Protein AF-C3YJV6-F1 (afdb_monomer_lite)

pLDDT: mean 82.05, std 10.76, range [54.59, 92.5]

Radius of gyration: 12.88 Å; chains: 1; bounding box: 31×22×34 Å

Structure (mmCIF, N/CA/C/O backbone):
data_AF-C3YJV6-F1
#
_entry.id   AF-C3YJV6-F1
#
loop_
_atom_site.group_PDB
_atom_site.id
_atom_site.type_symbol
_atom_site.label_atom_id
_atom_site.label_alt_id
_atom_site.label_comp_id
_atom_site.label_asym_id
_atom_site.label_entity_id
_atom_site.label_seq_id
_atom_site.pdbx_PDB_ins_code
_atom_site.Cartn_x
_atom_site.Cartn_y
_atom_site.Cartn_z
_atom_site.occupancy
_atom_site.B_iso_or_equiv
_atom_site.auth_seq_id
_atom_site.auth_comp_id
_atom_site.auth_asym_id
_atom_site.auth_atom_id
_atom_site.pdbx_PDB_model_num
ATOM 1 N N . ASP A 1 1 ? -15.296 3.755 12.309 1.00 64.94 1 ASP A N 1
ATOM 2 C CA . ASP A 1 1 ? -14.005 3.368 11.742 1.00 64.94 1 ASP A CA 1
ATOM 3 C C . ASP A 1 1 ? -13.352 4.607 11.176 1.00 64.94 1 ASP A C 1
ATOM 5 O O . ASP A 1 1 ? -14.083 5.444 10.650 1.00 64.94 1 ASP A O 1
ATOM 9 N N . VAL A 1 2 ? -12.057 4.796 11.398 1.00 78.88 2 VAL A N 1
ATOM 10 C CA . VAL A 1 2 ? -11.312 5.914 10.803 1.00 78.88 2 VAL A CA 1
ATOM 11 C C . VAL A 1 2 ? -10.777 5.432 9.458 1.00 78.88 2 VAL A C 1
ATOM 13 O O . VAL A 1 2 ? -10.519 4.251 9.311 1.00 78.88 2 VAL A O 1
ATOM 16 N N . ASP A 1 3 ? -10.682 6.312 8.463 1.00 78.75 3 ASP A N 1
ATOM 17 C CA . ASP A 1 3 ? -10.093 5.947 7.174 1.00 78.75 3 ASP A CA 1
ATOM 18 C C . ASP A 1 3 ? -8.642 6.404 7.108 1.00 78.75 3 ASP A C 1
ATOM 20 O O . ASP A 1 3 ? -8.341 7.527 6.699 1.00 78.75 3 ASP A O 1
ATOM 24 N N . GLU A 1 4 ? -7.728 5.550 7.561 1.00 83.25 4 GLU A N 1
ATOM 25 C CA . GLU A 1 4 ? -6.298 5.853 7.595 1.00 83.25 4 GLU A CA 1
ATOM 26 C C . GLU A 1 4 ? -5.734 6.125 6.193 1.00 83.25 4 GLU A C 1
ATOM 28 O O . GLU A 1 4 ? -4.780 6.899 6.072 1.00 83.25 4 GLU A O 1
ATOM 33 N N . CYS A 1 5 ? -6.355 5.568 5.143 1.00 84.19 5 CYS A N 1
ATOM 34 C CA . CYS A 1 5 ? -5.998 5.836 3.751 1.00 84.19 5 CYS A CA 1
ATOM 35 C C . CYS A 1 5 ? -6.375 7.266 3.337 1.00 84.19 5 CYS A C 1
ATOM 37 O O . CYS A 1 5 ? -5.597 7.941 2.665 1.00 84.19 5 CYS A O 1
ATOM 39 N N . TRP A 1 6 ? -7.547 7.759 3.748 1.00 81.00 6 TRP A N 1
ATOM 40 C CA . TRP A 1 6 ? -8.000 9.120 3.437 1.00 81.00 6 TRP A CA 1
ATOM 41 C C . TRP A 1 6 ? -7.255 10.193 4.236 1.00 81.00 6 TRP A C 1
ATOM 43 O O . TRP A 1 6 ? -6.977 11.279 3.728 1.00 81.00 6 TRP A O 1
ATOM 53 N N . TYR A 1 7 ? -6.917 9.895 5.490 1.00 78.88 7 TYR A N 1
ATOM 54 C CA . TYR A 1 7 ? -6.168 10.813 6.350 1.00 78.88 7 TYR A CA 1
ATOM 55 C C . TYR A 1 7 ? -4.668 10.865 6.029 1.00 78.88 7 TYR A C 1
ATOM 57 O O . TYR A 1 7 ? -3.968 11.714 6.580 1.00 78.88 7 TYR A O 1
ATOM 65 N N . GLY A 1 8 ? -4.166 9.984 5.154 1.00 70.06 8 GLY A N 1
ATOM 66 C CA . GLY A 1 8 ? -2.735 9.876 4.861 1.00 70.06 8 GLY A CA 1
ATOM 67 C C . GLY A 1 8 ? -1.913 9.382 6.057 1.00 70.06 8 GLY A C 1
ATOM 68 O O . GLY A 1 8 ? -0.705 9.588 6.102 1.00 70.06 8 GLY A O 1
ATOM 69 N N . SER A 1 9 ? -2.566 8.748 7.037 1.00 73.44 9 SER A N 1
ATOM 70 C CA . SER A 1 9 ? -1.920 8.067 8.168 1.00 73.44 9 SER A CA 1
ATOM 71 C C . SER A 1 9 ? -1.585 6.608 7.856 1.00 73.44 9 SER A C 1
ATOM 73 O O . SER A 1 9 ? -1.050 5.904 8.710 1.00 73.44 9 SER A O 1
ATOM 75 N N . SER A 1 10 ? -1.907 6.137 6.653 1.00 75.62 10 SER A N 1
ATOM 76 C CA . SER A 1 10 ? -1.519 4.823 6.175 1.00 75.62 10 SER A CA 1
ATOM 77 C C . SER A 1 10 ? -0.014 4.777 5.916 1.00 75.62 10 SER A C 1
ATOM 79 O O . SER A 1 10 ? 0.477 5.449 5.012 1.00 75.62 10 SER A O 1
ATOM 81 N N . ASP A 1 11 ? 0.701 3.944 6.667 1.00 85.81 11 ASP A N 1
ATOM 82 C CA . ASP A 1 11 ? 2.149 3.704 6.535 1.00 85.81 11 ASP A CA 1
ATOM 83 C C . ASP A 1 11 ? 2.466 2.798 5.317 1.00 85.81 11 ASP A C 1
ATOM 85 O O . ASP A 1 11 ? 3.256 1.853 5.386 1.00 85.81 11 ASP A O 1
ATOM 89 N N . CYS A 1 12 ? 1.733 3.004 4.218 1.00 89.25 12 CYS A N 1
ATOM 90 C CA . CYS A 1 12 ? 1.861 2.255 2.974 1.00 89.25 12 CYS A CA 1
ATOM 91 C C . CYS A 1 12 ? 3.000 2.822 2.125 1.00 89.25 12 CYS A C 1
ATOM 93 O O . CYS A 1 12 ? 3.281 4.017 2.157 1.00 89.25 12 CYS A O 1
ATOM 95 N N . HIS A 1 13 ? 3.615 1.964 1.314 1.00 89.81 13 HIS A N 1
ATOM 96 C CA . HIS A 1 13 ? 4.633 2.388 0.359 1.00 89.81 13 HIS A CA 1
ATOM 97 C C . HIS A 1 13 ? 4.051 3.333 -0.705 1.00 89.81 13 HIS A C 1
ATOM 99 O O . HIS A 1 13 ? 2.898 3.170 -1.105 1.00 89.81 13 HIS A O 1
ATOM 105 N N . ASP A 1 14 ? 4.873 4.218 -1.279 1.00 88.44 14 ASP A N 1
ATOM 106 C CA . ASP A 1 14 ? 4.473 5.096 -2.398 1.00 88.44 14 ASP A CA 1
ATOM 107 C C . ASP A 1 14 ? 3.968 4.313 -3.627 1.00 88.44 14 ASP A C 1
ATOM 109 O O . ASP A 1 14 ? 3.145 4.789 -4.407 1.00 88.44 14 ASP A O 1
ATOM 113 N N . HIS A 1 15 ? 4.460 3.081 -3.788 1.00 89.69 15 HIS A N 1
ATOM 114 C CA . HIS A 1 15 ? 4.034 2.131 -4.822 1.00 89.69 15 HIS A CA 1
ATOM 115 C C . HIS A 1 15 ? 3.041 1.079 -4.305 1.00 89.69 15 HIS A C 1
ATOM 117 O O . HIS A 1 15 ? 2.971 -0.021 -4.851 1.00 89.69 15 HIS A O 1
ATOM 123 N N . ALA A 1 16 ? 2.290 1.382 -3.250 1.00 92.12 16 ALA A N 1
ATOM 124 C CA . ALA A 1 16 ? 1.226 0.536 -2.729 1.00 92.12 16 ALA A CA 1
ATOM 125 C C . ALA A 1 16 ? -0.134 1.237 -2.770 1.00 92.12 16 ALA A C 1
ATOM 127 O O . ALA A 1 16 ? -0.253 2.458 -2.713 1.00 92.12 16 ALA A O 1
ATOM 128 N N . HIS A 1 17 ? -1.182 0.427 -2.830 1.00 90.75 17 HIS A N 1
ATOM 129 C CA . HIS A 1 17 ? -2.561 0.832 -2.636 1.00 90.75 17 HIS A CA 1
ATOM 130 C C . HIS A 1 17 ? -2.971 0.566 -1.192 1.00 90.75 17 HIS A C 1
ATOM 132 O O . HIS A 1 17 ? -2.787 -0.537 -0.677 1.00 90.75 17 HIS A O 1
ATOM 138 N N . CYS A 1 18 ? -3.529 1.587 -0.549 1.00 91.19 18 CYS A N 1
ATOM 139 C CA . CYS A 1 18 ? -4.117 1.461 0.773 1.00 91.19 18 CYS A CA 1
ATOM 140 C C . CYS A 1 18 ? -5.569 0.985 0.663 1.00 91.19 18 CYS A C 1
ATOM 142 O O . CYS A 1 18 ? -6.352 1.520 -0.126 1.00 91.19 18 CYS A O 1
ATOM 144 N N . HIS A 1 19 ? -5.925 -0.004 1.476 1.00 89.69 19 HIS A N 1
ATOM 145 C CA . HIS A 1 19 ? -7.264 -0.556 1.581 1.00 89.69 19 HIS A CA 1
ATOM 146 C C . HIS A 1 19 ? -7.744 -0.477 3.028 1.00 89.69 19 HIS A C 1
ATOM 148 O O . HIS A 1 19 ? -7.269 -1.206 3.901 1.00 89.69 19 HIS A O 1
ATOM 154 N N . ASN A 1 20 ? -8.714 0.401 3.266 1.00 87.94 20 ASN A N 1
ATOM 155 C CA . ASN A 1 20 ? -9.366 0.528 4.559 1.00 87.94 20 ASN A CA 1
ATOM 156 C C . ASN A 1 20 ? -10.333 -0.650 4.802 1.00 87.94 20 ASN A C 1
ATOM 158 O O . ASN A 1 20 ? -11.054 -1.075 3.891 1.00 87.94 20 ASN A O 1
ATOM 162 N N . GLN A 1 21 ? -10.347 -1.192 6.018 1.00 86.62 21 GLN A N 1
ATOM 163 C CA . GLN A 1 21 ? -11.247 -2.245 6.475 1.00 86.62 21 GLN A CA 1
ATOM 164 C C . GLN A 1 21 ? -11.848 -1.884 7.839 1.00 86.62 21 GLN A C 1
ATOM 166 O O . GLN A 1 21 ? -11.149 -1.373 8.695 1.00 86.62 21 GLN A O 1
ATOM 171 N N . PRO A 1 22 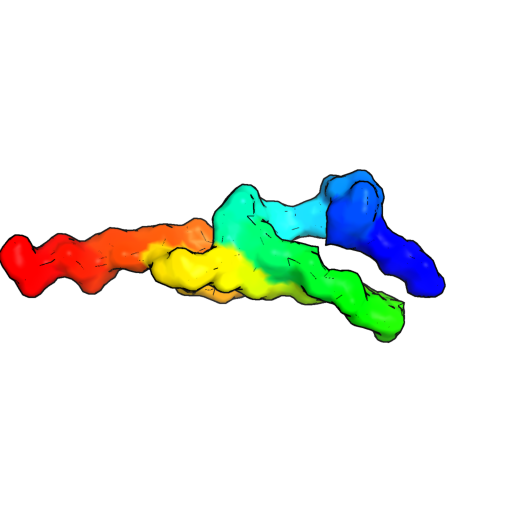? -13.100 -2.272 8.130 1.00 87.19 22 PRO A N 1
ATOM 172 C CA . PRO A 1 22 ? -13.687 -2.106 9.460 1.00 87.19 22 PRO A CA 1
ATOM 173 C C . PRO A 1 22 ? -12.771 -2.597 10.601 1.00 87.19 22 PRO A C 1
ATOM 175 O O . PRO A 1 22 ? -12.670 -3.800 10.845 1.00 87.19 22 PRO A O 1
ATOM 178 N N . GLY A 1 23 ? -12.130 -1.668 11.316 1.00 84.81 23 GLY A N 1
ATOM 179 C CA . GLY A 1 23 ? -11.220 -1.910 12.437 1.00 84.81 23 GLY A CA 1
ATOM 180 C C . GLY A 1 23 ? -9.722 -1.996 12.100 1.00 84.81 23 GLY A C 1
ATOM 181 O O . GLY A 1 23 ? -8.935 -2.202 13.027 1.00 84.81 23 GLY A O 1
ATOM 182 N N . SER A 1 24 ? -9.304 -1.878 10.833 1.00 86.94 24 SER A N 1
ATOM 183 C CA . SER A 1 24 ? -7.889 -1.874 10.421 1.00 86.94 24 SER A CA 1
ATOM 184 C C . SER A 1 24 ? -7.678 -1.400 8.974 1.00 86.94 24 SER A C 1
ATOM 186 O O . SER A 1 24 ? -8.608 -1.201 8.216 1.00 86.94 24 SER A O 1
ATOM 188 N N . TYR A 1 25 ? -6.435 -1.319 8.517 1.00 89.12 25 TYR A N 1
ATOM 189 C CA . TYR A 1 25 ? -6.128 -1.102 7.107 1.00 89.12 25 TYR A CA 1
ATOM 190 C C . TYR A 1 25 ? -5.010 -2.041 6.671 1.00 89.12 25 TYR A C 1
ATOM 192 O O . TYR A 1 25 ? -4.192 -2.494 7.477 1.00 89.12 25 TYR A O 1
ATOM 200 N N . TYR A 1 26 ? -4.962 -2.335 5.378 1.00 89.19 26 TYR A N 1
ATOM 201 C CA . TYR A 1 26 ? -3.872 -3.095 4.783 1.00 89.19 26 TYR A CA 1
ATOM 202 C C . TYR A 1 26 ? -3.404 -2.434 3.492 1.00 89.19 26 TYR A C 1
ATOM 204 O O . TYR A 1 26 ? -4.158 -1.741 2.810 1.00 89.19 26 TYR A O 1
A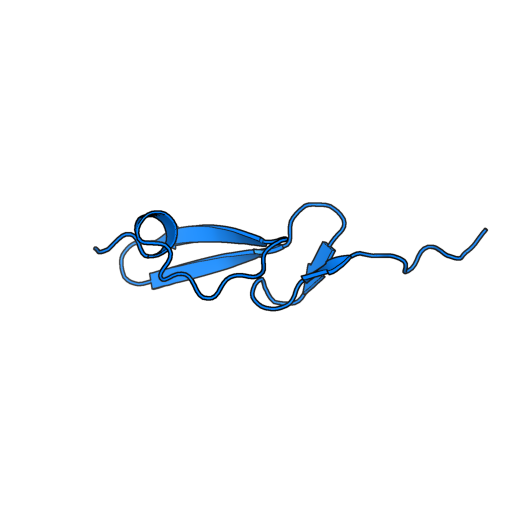TOM 212 N N . CYS A 1 27 ? -2.132 -2.638 3.176 1.00 92.19 27 CYS A N 1
ATO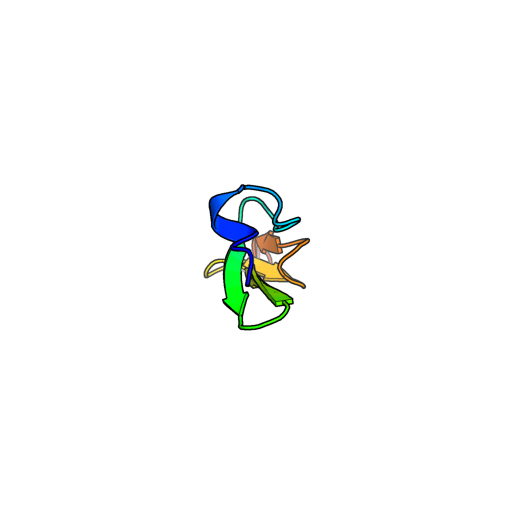M 213 C CA . CYS A 1 27 ? -1.496 -2.098 1.987 1.00 92.19 27 CYS A CA 1
ATOM 214 C C . CYS A 1 27 ? -1.207 -3.248 1.022 1.00 92.19 27 CYS A C 1
ATOM 216 O O . CYS A 1 27 ? -0.768 -4.317 1.447 1.00 92.19 27 CYS A O 1
ATOM 218 N N . THR A 1 28 ? -1.399 -3.031 -0.271 1.00 91.62 28 THR A N 1
ATOM 219 C CA . THR A 1 28 ? -1.034 -3.996 -1.317 1.00 91.62 28 THR A CA 1
ATOM 220 C C . THR A 1 28 ? -0.188 -3.315 -2.372 1.00 91.62 28 THR A C 1
ATOM 222 O O . THR A 1 28 ? -0.565 -2.251 -2.855 1.00 91.62 28 THR A O 1
AT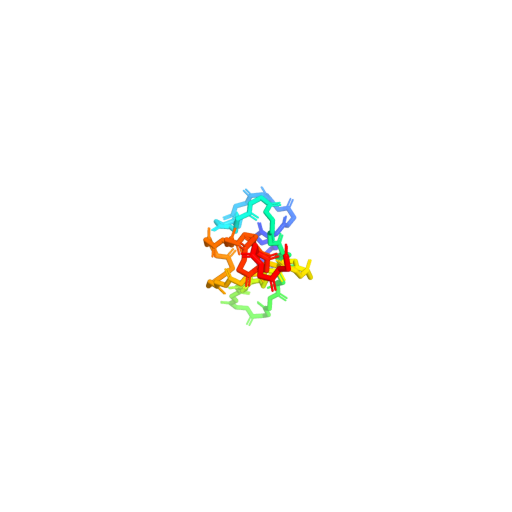OM 225 N N . CYS A 1 29 ? 0.937 -3.914 -2.752 1.00 92.50 29 CYS A N 1
ATOM 226 C CA . CYS A 1 29 ? 1.802 -3.346 -3.780 1.00 92.50 29 CYS A CA 1
ATOM 227 C C . CYS A 1 29 ? 1.082 -3.203 -5.129 1.00 92.50 29 CYS A C 1
ATOM 229 O O . CYS A 1 29 ? 0.228 -4.015 -5.493 1.00 92.50 29 CYS A O 1
ATOM 231 N N . ALA A 1 30 ? 1.419 -2.142 -5.859 1.00 89.94 30 ALA A N 1
ATOM 232 C CA . ALA A 1 30 ? 0.921 -1.896 -7.202 1.00 89.94 30 ALA A CA 1
ATOM 233 C C . ALA A 1 30 ? 1.394 -2.991 -8.171 1.00 89.94 30 ALA A C 1
ATOM 235 O O . ALA A 1 30 ? 2.402 -3.662 -7.948 1.00 89.94 30 ALA A O 1
ATOM 236 N N . ALA A 1 31 ? 0.674 -3.160 -9.281 1.00 86.75 31 ALA A N 1
ATOM 237 C CA . ALA A 1 31 ? 1.015 -4.166 -10.281 1.00 86.75 31 ALA A CA 1
ATOM 238 C C . ALA A 1 31 ? 2.461 -3.990 -10.792 1.00 86.75 31 ALA A C 1
ATOM 240 O O . ALA A 1 31 ? 2.850 -2.899 -11.206 1.00 86.75 31 ALA A O 1
ATOM 241 N N . GLY A 1 32 ? 3.247 -5.072 -10.774 1.00 86.00 32 GLY A N 1
ATOM 242 C CA . GLY A 1 32 ? 4.673 -5.054 -11.133 1.00 86.00 32 GLY A CA 1
ATOM 243 C C . GLY A 1 32 ? 5.626 -4.784 -9.962 1.00 86.00 32 GLY A C 1
ATOM 244 O O . GLY A 1 32 ? 6.840 -4.793 -10.160 1.00 86.00 32 GLY A O 1
ATOM 245 N N . TYR A 1 33 ? 5.097 -4.577 -8.756 1.00 85.88 33 TYR A N 1
ATOM 246 C CA . TYR A 1 33 ? 5.860 -4.460 -7.518 1.00 85.88 33 TYR A CA 1
ATOM 247 C C . TYR A 1 33 ? 5.490 -5.608 -6.578 1.00 85.88 33 TYR A C 1
ATOM 249 O O . TYR A 1 33 ? 4.318 -5.968 -6.462 1.00 85.88 33 TYR A O 1
ATOM 257 N N . GLU A 1 34 ? 6.480 -6.167 -5.891 1.00 87.56 34 GLU A N 1
ATOM 258 C CA . GLU A 1 34 ? 6.290 -7.216 -4.888 1.00 87.56 34 GLU A CA 1
ATOM 259 C C . GLU A 1 34 ? 6.802 -6.759 -3.522 1.00 87.56 34 GLU A C 1
ATOM 261 O O . GLU A 1 34 ? 7.727 -5.954 -3.414 1.00 87.56 34 GLU A O 1
ATOM 266 N N . GLY A 1 35 ? 6.161 -7.262 -2.469 1.00 88.38 35 GLY A N 1
ATOM 267 C CA . GLY A 1 35 ? 6.510 -6.967 -1.084 1.00 88.38 35 GLY A CA 1
ATOM 268 C C . GLY A 1 35 ? 5.287 -6.904 -0.172 1.00 88.38 35 GLY A C 1
ATOM 269 O O . GLY A 1 35 ? 4.189 -7.318 -0.542 1.00 88.38 35 GLY A O 1
ATOM 270 N N . ASP A 1 36 ? 5.479 -6.365 1.031 1.00 87.94 36 ASP A N 1
ATOM 271 C CA . ASP A 1 36 ? 4.494 -6.392 2.123 1.00 87.94 36 ASP A CA 1
ATOM 272 C C . ASP A 1 36 ? 3.518 -5.197 2.113 1.00 87.94 36 ASP A C 1
ATOM 274 O O . ASP A 1 36 ? 2.871 -4.895 3.116 1.00 87.94 36 ASP A O 1
ATOM 278 N N . GLY A 1 37 ? 3.464 -4.427 1.022 1.00 88.62 37 GLY A N 1
ATOM 279 C CA . GLY A 1 37 ? 2.629 -3.224 0.906 1.00 88.62 37 GLY A CA 1
ATOM 280 C C . GLY A 1 37 ? 3.169 -1.990 1.646 1.00 88.62 37 GLY A C 1
ATOM 281 O O . GLY A 1 37 ? 2.838 -0.867 1.273 1.00 88.62 37 GLY A O 1
ATOM 282 N N . ARG A 1 38 ? 4.033 -2.167 2.653 1.00 88.38 38 ARG A N 1
ATOM 283 C CA . ARG A 1 38 ? 4.841 -1.083 3.259 1.00 88.38 38 ARG A CA 1
ATOM 284 C C . ARG A 1 38 ? 6.191 -0.897 2.580 1.00 88.38 38 ARG A C 1
ATOM 286 O O . ARG A 1 38 ? 6.705 0.211 2.515 1.00 88.38 38 ARG A O 1
ATOM 293 N N . THR A 1 39 ? 6.713 -1.982 2.028 1.00 89.50 39 THR A N 1
ATOM 294 C CA . THR A 1 39 ? 7.895 -1.992 1.174 1.00 89.50 39 THR A CA 1
ATOM 295 C C . THR A 1 39 ? 7.479 -2.687 -0.104 1.00 89.50 39 THR A C 1
ATOM 297 O O . THR A 1 39 ? 7.074 -3.847 -0.056 1.00 89.50 39 THR A O 1
ATOM 300 N N . CYS A 1 40 ? 7.505 -1.968 -1.222 1.00 90.69 40 CYS A N 1
ATOM 301 C CA . CYS A 1 40 ? 7.167 -2.518 -2.527 1.00 90.69 40 CYS A CA 1
ATOM 302 C C . CYS A 1 40 ? 8.363 -2.335 -3.443 1.00 90.69 40 CYS A C 1
ATOM 304 O O . CYS A 1 40 ? 8.660 -1.220 -3.880 1.00 90.69 40 CYS A O 1
ATOM 306 N N . GLU A 1 41 ? 9.045 -3.434 -3.729 1.00 88.31 41 GLU A N 1
ATOM 307 C CA . GLU A 1 41 ? 10.183 -3.452 -4.630 1.00 88.31 41 GLU A CA 1
ATOM 308 C C . GLU A 1 41 ? 9.675 -3.761 -6.037 1.00 88.31 41 GLU A C 1
ATOM 310 O O . GLU A 1 41 ? 9.033 -4.780 -6.296 1.00 88.31 41 GLU A O 1
ATOM 315 N N . GLY A 1 42 ? 9.899 -2.819 -6.952 1.00 79.81 42 GLY A N 1
ATOM 316 C CA . GLY A 1 42 ? 9.525 -2.981 -8.351 1.00 79.81 42 GLY A CA 1
ATOM 317 C C . GLY A 1 42 ? 10.342 -4.109 -8.947 1.00 79.81 42 GLY A C 1
ATOM 318 O O . GLY A 1 42 ? 11.572 -4.072 -8.879 1.00 79.81 42 GLY A O 1
ATOM 319 N N . GLY A 1 43 ? 9.660 -5.091 -9.530 1.00 66.56 43 GLY A N 1
ATOM 320 C CA . GLY A 1 43 ? 10.257 -6.259 -10.156 1.00 66.56 43 GLY A CA 1
ATOM 321 C C . GLY A 1 43 ? 11.105 -5.891 -11.371 1.00 66.56 43 GLY A C 1
ATOM 322 O O . GLY A 1 43 ? 10.738 -6.172 -12.504 1.00 66.56 43 GLY A O 1
ATOM 323 N N . ASN A 1 44 ? 12.301 -5.352 -11.136 1.00 61.50 44 ASN A N 1
ATOM 324 C CA . ASN A 1 44 ? 13.443 -5.463 -12.042 1.00 61.50 44 ASN A CA 1
ATOM 325 C C . ASN A 1 44 ? 14.118 -6.843 -11.915 1.00 61.50 44 ASN A C 1
ATOM 327 O O . ASN A 1 44 ? 15.287 -7.007 -12.249 1.00 61.50 44 ASN A O 1
ATOM 331 N N . PHE A 1 45 ? 13.371 -7.874 -11.504 1.00 58.81 45 PHE A N 1
ATOM 332 C CA . PHE A 1 45 ? 13.799 -9.270 -11.607 1.00 58.81 45 PHE A CA 1
ATOM 333 C C . PHE A 1 45 ? 13.570 -9.856 -13.020 1.00 58.81 45 PHE A C 1
ATOM 335 O O . PHE A 1 45 ? 13.493 -11.065 -13.204 1.00 58.81 45 PHE A O 1
ATOM 342 N N . PHE A 1 46 ? 13.503 -9.000 -14.047 1.00 57.78 46 PHE A N 1
ATOM 343 C CA . PHE A 1 46 ? 13.637 -9.386 -15.456 1.00 57.78 46 PHE A CA 1
ATOM 344 C C . PHE A 1 46 ? 14.728 -8.566 -16.168 1.00 57.78 46 PHE A C 1
ATOM 346 O O . PHE A 1 46 ? 14.557 -8.148 -17.307 1.00 57.78 46 PHE A O 1
ATOM 353 N N . ALA A 1 47 ? 15.899 -8.392 -15.548 1.00 58.44 47 ALA A N 1
ATOM 354 C CA . ALA A 1 47 ? 17.150 -8.235 -16.303 1.00 58.44 47 ALA A CA 1
ATOM 355 C C . ALA A 1 47 ? 17.624 -9.619 -16.805 1.00 58.44 47 ALA A C 1
ATOM 357 O O . ALA A 1 47 ? 18.701 -10.095 -16.453 1.00 58.44 47 ALA A O 1
ATOM 358 N N . GLY A 1 48 ? 16.749 -10.306 -17.545 1.00 61.00 48 GLY A N 1
ATOM 359 C CA . GLY A 1 48 ? 16.893 -11.704 -17.955 1.00 61.00 48 GLY A CA 1
ATOM 360 C C . GLY A 1 48 ? 16.602 -11.959 -19.435 1.00 61.00 48 GLY A C 1
ATOM 361 O O . GLY A 1 48 ? 16.206 -13.071 -19.774 1.00 61.00 48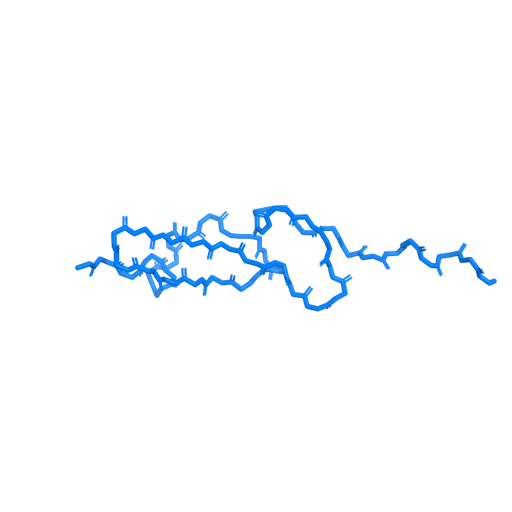 GLY A O 1
ATOM 362 N N . PHE A 1 49 ? 16.795 -10.957 -20.295 1.00 54.59 49 PHE A N 1
ATOM 363 C CA . PHE A 1 49 ? 17.069 -11.153 -21.721 1.00 54.59 49 PHE A CA 1
ATOM 364 C C . PHE A 1 49 ? 18.275 -10.309 -22.120 1.00 54.59 49 PHE A C 1
ATOM 366 O O . PHE A 1 49 ? 18.278 -9.105 -21.777 1.00 54.59 49 PHE A O 1
#

Sequence (49 aa):
DVDECWYGSSDCHDHAHCHNQPGSYYCTCAAGYEGDGRTCEGGNFFAGF

InterPro domains:
  IPR000152 EGF-type aspartate/asparagine hydroxylation site [PS00010] (18-29)
  IPR000742 EGF-like domain [PS01186] (27-40)
  IPR000742 EGF-like domain [PS50026] (1-41)
  IPR000742 EGF-like domain [SM00181] (4-41)
  IPR001881 EGF-like calcium-binding domain [SM00179] (1-41)
  IPR018097 EGF-like calcium-binding, conserved site [PS01187] (1-27)
  IPR049883 NOTCH1, EGF-like calcium-binding domain [PF07645] (1-40)

Foldseek 3Di:
DDDCQVVVVPLFDPQWDWADDDPDIAIGGHPQWDD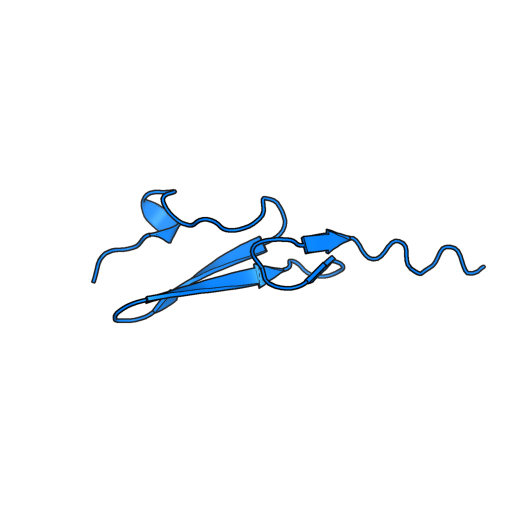RRNDTHRPPVPPPD

Organism: Branchiostoma floridae (NCBI:txid7739)

Secondary structure (DSSP, 8-state):
---TTTTT-----TTEEEEEETTEEEEEEPTTEEESSSSEEE--TT---